Protein AF-A0A0L9TE12-F1 (afdb_monomer)

pLDDT: mean 72.53, std 21.61, range [31.69, 97.62]

Organism: Phaseolus angularis (NCBI:txid3914)

Secondary structure (DSSP, 8-state):
-EEE----HHHHHHHHHHHTTS-SGGGTSS---S-THHHHHHHHHHHHHHHHHTT-SEEE-GGGSEEETTEEE--GGGG-S-TTS--EEES-GGGGGGGGGGEEE-PPP-S-TT--HHHHHHHHHHTTSS-S-SHHHHIIIII-----PPPPTTTHHHHSSSSS--

Structure (mmCIF, N/CA/C/O backbone):
data_AF-A0A0L9TE12-F1
#
_entry.id   AF-A0A0L9TE12-F1
#
loop_
_atom_site.group_PDB
_atom_site.id
_atom_site.type_symbol
_atom_site.label_atom_id
_atom_site.label_alt_id
_atom_site.label_comp_id
_atom_site.label_asym_id
_atom_site.label_entity_id
_atom_site.label_seq_id
_atom_site.pdbx_PDB_ins_code
_atom_site.Cartn_x
_atom_site.Cartn_y
_atom_site.Cartn_z
_atom_site.occupancy
_atom_site.B_iso_or_equiv
_atom_site.auth_seq_id
_atom_site.auth_comp_id
_atom_site.auth_asym_id
_atom_site.auth_atom_id
_atom_site.pdbx_PDB_model_num
ATOM 1 N N . MET A 1 1 ? -3.316 9.038 -0.129 1.00 54.41 1 MET A N 1
ATOM 2 C CA . MET A 1 1 ? -2.349 7.983 -0.516 1.00 54.41 1 MET A CA 1
ATOM 3 C C . MET A 1 1 ? -0.954 8.419 -0.081 1.00 54.41 1 MET A C 1
ATOM 5 O O . MET A 1 1 ? -0.637 9.588 -0.263 1.00 54.41 1 MET A O 1
ATOM 9 N N . VAL A 1 2 ? -0.154 7.541 0.535 1.00 55.12 2 VAL A N 1
ATOM 10 C CA . VAL A 1 2 ? 1.230 7.851 0.951 1.00 55.12 2 VAL A CA 1
ATOM 11 C C . VAL A 1 2 ? 2.179 6.897 0.244 1.00 55.12 2 VAL A C 1
ATOM 13 O O . VAL A 1 2 ? 1.984 5.686 0.312 1.00 55.12 2 VAL A O 1
ATOM 16 N N . SER A 1 3 ? 3.182 7.438 -0.447 1.00 52.31 3 SER A N 1
ATOM 17 C CA . SER A 1 3 ? 4.222 6.633 -1.089 1.00 52.31 3 SER A CA 1
ATOM 18 C C . SER A 1 3 ? 5.414 6.487 -0.152 1.00 52.31 3 SER A C 1
ATOM 20 O O . SER A 1 3 ? 5.901 7.485 0.384 1.00 52.31 3 SER A O 1
ATOM 22 N N . ILE A 1 4 ? 5.874 5.247 0.039 1.00 54.50 4 ILE A N 1
ATOM 23 C CA . ILE A 1 4 ? 7.160 4.947 0.676 1.00 54.50 4 ILE A CA 1
ATOM 24 C C . ILE A 1 4 ? 8.100 4.444 -0.418 1.00 54.50 4 ILE A C 1
ATOM 26 O O . ILE A 1 4 ? 8.173 3.239 -0.688 1.00 54.50 4 ILE A O 1
ATOM 30 N N . GLY A 1 5 ? 8.765 5.392 -1.070 1.00 53.75 5 GLY A N 1
ATOM 31 C CA . GLY A 1 5 ? 9.730 5.166 -2.143 1.00 53.75 5 GLY A CA 1
ATOM 32 C C . GLY A 1 5 ? 11.155 5.461 -1.686 1.00 53.75 5 GLY A C 1
ATO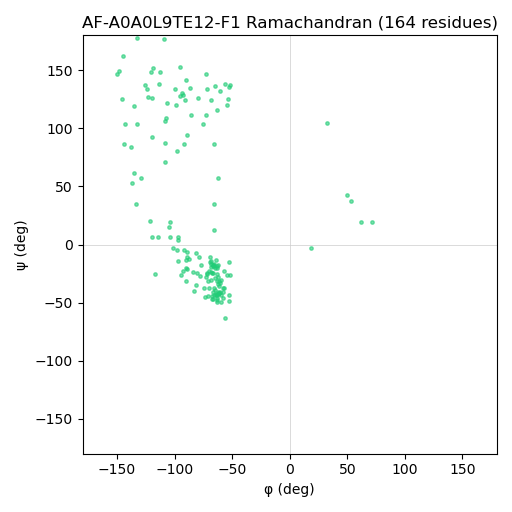M 33 O O . GLY A 1 5 ? 11.388 5.900 -0.562 1.00 53.75 5 GLY A O 1
ATOM 34 N N . SER A 1 6 ? 12.132 5.222 -2.556 1.00 38.41 6 SER A N 1
ATOM 35 C CA . SER A 1 6 ? 13.491 5.700 -2.303 1.00 38.41 6 SER A CA 1
ATOM 36 C C . SER A 1 6 ? 13.679 7.088 -2.909 1.00 38.41 6 SER A C 1
ATOM 38 O O . SER A 1 6 ? 13.464 7.268 -4.098 1.00 38.41 6 SER A O 1
ATOM 40 N N . PRO A 1 7 ? 14.079 8.049 -2.084 1.00 49.88 7 PRO A N 1
ATOM 41 C CA . PRO A 1 7 ? 15.096 9.021 -2.416 1.00 49.88 7 PRO A CA 1
ATOM 42 C C . PRO A 1 7 ? 16.060 9.087 -1.242 1.00 49.88 7 PRO A C 1
ATOM 44 O O . PRO A 1 7 ? 15.783 9.648 -0.184 1.00 49.88 7 PRO A O 1
ATOM 47 N N . CYS A 1 8 ? 17.204 8.458 -1.454 1.00 35.34 8 CYS A N 1
ATOM 48 C CA . CYS A 1 8 ? 18.431 8.918 -0.834 1.00 35.34 8 CYS A CA 1
ATOM 49 C C . CYS A 1 8 ? 19.121 9.810 -1.868 1.00 35.34 8 CYS A C 1
ATOM 51 O O . CYS A 1 8 ? 19.007 9.536 -3.065 1.00 35.34 8 CYS A O 1
ATOM 53 N N . ASN A 1 9 ? 19.933 10.774 -1.431 1.00 43.50 9 ASN A N 1
ATOM 54 C CA . ASN A 1 9 ? 20.981 11.322 -2.301 1.00 43.50 9 ASN A CA 1
ATOM 55 C C . ASN A 1 9 ? 21.852 10.200 -2.906 1.00 43.50 9 ASN A C 1
ATOM 57 O O . ASN A 1 9 ? 22.284 10.329 -4.037 1.00 43.50 9 ASN A O 1
ATOM 61 N N . CYS A 1 10 ? 21.973 9.040 -2.246 1.00 35.44 10 CYS A N 1
ATOM 62 C CA . CYS A 1 10 ? 22.617 7.852 -2.817 1.00 35.44 10 CYS A CA 1
ATOM 63 C C . CYS A 1 10 ? 21.888 7.221 -4.015 1.00 35.44 10 CYS A C 1
ATOM 65 O O . CYS A 1 10 ? 22.481 6.411 -4.710 1.00 35.44 10 CYS A O 1
ATOM 67 N N . LEU A 1 11 ? 20.600 7.509 -4.244 1.00 36.16 11 LEU A N 1
ATOM 68 C CA . LEU A 1 11 ? 19.923 7.106 -5.478 1.00 36.16 11 LEU A CA 1
ATOM 69 C C . LEU A 1 11 ? 19.979 8.183 -6.541 1.00 36.16 11 LEU A C 1
ATOM 71 O O . LEU A 1 11 ? 19.936 7.774 -7.680 1.00 36.16 11 LEU A O 1
ATOM 75 N N . LYS A 1 12 ? 20.166 9.470 -6.209 1.00 37.84 12 LYS A N 1
ATOM 76 C CA . LYS A 1 12 ? 20.707 10.408 -7.200 1.00 37.84 12 LYS A CA 1
ATOM 77 C C . LYS A 1 12 ? 22.078 9.928 -7.647 1.00 37.84 12 LYS A C 1
ATOM 79 O O . LYS A 1 12 ? 22.205 9.664 -8.817 1.00 37.84 12 LYS A O 1
ATOM 84 N N . GLU A 1 13 ? 22.986 9.586 -6.733 1.00 35.19 13 GLU A N 1
ATOM 85 C CA . GLU A 1 13 ? 24.302 9.032 -7.093 1.00 35.19 13 GLU A CA 1
ATOM 86 C C . GLU A 1 13 ? 24.238 7.659 -7.784 1.00 35.19 13 GLU A C 1
ATOM 88 O O . GLU A 1 13 ? 25.144 7.328 -8.536 1.00 35.19 13 GLU A O 1
ATOM 93 N N . TYR A 1 14 ? 23.228 6.813 -7.536 1.00 34.47 14 TYR A N 1
ATOM 94 C CA . TYR A 1 14 ? 23.108 5.496 -8.189 1.00 34.47 14 TYR A CA 1
ATOM 95 C C . TYR A 1 14 ? 22.316 5.552 -9.502 1.00 34.47 14 TYR A C 1
ATOM 97 O O . TYR A 1 14 ? 22.602 4.769 -10.404 1.00 34.47 14 TYR A O 1
ATOM 105 N N . THR A 1 15 ? 21.336 6.455 -9.639 1.00 35.00 15 THR A N 1
ATOM 106 C CA . THR A 1 15 ? 20.726 6.761 -10.940 1.00 35.00 15 THR A CA 1
ATOM 107 C C . THR A 1 15 ? 21.666 7.595 -11.788 1.00 35.00 15 THR A C 1
ATOM 109 O O . THR A 1 15 ? 21.746 7.293 -12.961 1.00 35.00 15 THR A O 1
ATOM 112 N N . GLU A 1 16 ? 22.430 8.532 -11.222 1.00 39.50 16 GLU A N 1
ATOM 113 C CA . GLU A 1 16 ? 23.596 9.159 -11.859 1.00 39.50 16 GLU A CA 1
ATOM 114 C C . GLU A 1 16 ? 24.550 8.031 -12.253 1.00 39.50 16 GLU A C 1
ATOM 116 O O . GLU A 1 16 ? 24.572 7.692 -13.415 1.00 39.50 16 GLU A O 1
ATOM 121 N N . ASN A 1 17 ? 25.128 7.222 -11.362 1.00 36.53 17 ASN A N 1
ATOM 122 C CA . ASN A 1 17 ? 26.094 6.192 -11.798 1.00 36.53 17 ASN A CA 1
ATOM 123 C C . ASN A 1 17 ? 25.569 5.076 -12.742 1.00 36.53 17 ASN A C 1
ATOM 125 O O . ASN A 1 17 ? 26.380 4.413 -13.395 1.00 36.53 17 ASN A O 1
ATOM 129 N N . GLN A 1 18 ? 24.258 4.799 -12.830 1.00 31.69 18 GLN A N 1
ATOM 130 C CA . GLN A 1 18 ? 23.704 3.858 -13.826 1.00 31.69 18 GLN A CA 1
ATOM 131 C C . GLN A 1 18 ? 23.196 4.528 -15.114 1.00 31.69 18 GLN A C 1
ATOM 133 O O . GLN A 1 18 ? 23.214 3.873 -16.161 1.00 31.69 18 GLN A O 1
ATOM 138 N N . TYR A 1 19 ? 22.787 5.800 -15.071 1.00 38.66 19 TYR A N 1
ATOM 139 C CA . TYR A 1 19 ? 22.427 6.610 -16.244 1.00 38.66 19 TYR A CA 1
ATOM 140 C C . TYR A 1 19 ? 23.565 7.522 -16.727 1.00 38.66 19 TYR A C 1
ATOM 142 O O . TYR A 1 19 ? 23.455 8.044 -17.824 1.00 38.66 19 TYR A O 1
ATOM 150 N N . ASP A 1 20 ? 24.701 7.589 -16.033 1.00 41.19 20 ASP A N 1
ATOM 151 C CA . ASP A 1 20 ? 25.964 8.231 -16.444 1.00 41.19 20 ASP A CA 1
ATOM 152 C C . ASP A 1 20 ? 26.549 7.529 -17.678 1.00 41.19 20 ASP A C 1
ATOM 154 O O . ASP A 1 20 ? 27.430 8.036 -18.366 1.00 41.19 20 ASP A O 1
ATOM 158 N N . LYS A 1 21 ? 26.034 6.337 -18.011 1.00 39.12 21 LYS A N 1
ATOM 159 C CA . LYS A 1 21 ? 26.292 5.703 -19.305 1.00 39.12 21 LYS A CA 1
ATOM 160 C C . LYS A 1 21 ? 25.567 6.407 -20.465 1.00 39.12 21 LYS A C 1
ATOM 162 O O . LYS A 1 21 ? 26.016 6.299 -21.603 1.00 39.12 21 LYS A O 1
ATOM 167 N N . TYR A 1 22 ? 24.470 7.107 -20.191 1.00 43.94 22 TYR A N 1
ATOM 168 C CA . TYR A 1 22 ? 23.734 7.963 -21.119 1.00 43.94 22 TYR A CA 1
ATOM 169 C C . TYR A 1 22 ? 23.966 9.422 -20.740 1.00 43.94 22 TYR A C 1
ATOM 171 O O . TYR A 1 22 ? 23.093 10.115 -20.233 1.00 43.94 22 TYR A O 1
ATOM 179 N N . ASP A 1 23 ? 25.189 9.859 -20.996 1.00 45.97 23 ASP A N 1
ATOM 180 C CA . ASP A 1 23 ? 25.667 11.221 -20.816 1.00 45.97 23 ASP A CA 1
ATOM 181 C C . ASP A 1 23 ? 24.925 12.163 -21.795 1.00 45.97 23 ASP A C 1
ATOM 183 O O . ASP A 1 23 ? 25.342 12.360 -22.939 1.00 45.97 23 ASP A O 1
ATOM 187 N N . ILE A 1 24 ? 23.752 12.672 -21.387 1.00 47.03 24 ILE A N 1
ATOM 188 C CA . ILE A 1 24 ? 22.887 13.544 -22.209 1.00 47.03 24 ILE A CA 1
ATOM 189 C C . ILE A 1 24 ? 23.638 14.832 -22.591 1.00 47.03 24 ILE A C 1
ATOM 191 O O . ILE A 1 24 ? 23.480 15.333 -23.705 1.00 47.03 24 ILE A O 1
ATOM 195 N N . GLU A 1 25 ? 24.520 15.330 -21.719 1.00 48.12 25 GLU A N 1
ATOM 196 C CA . GLU A 1 25 ? 25.319 16.537 -21.968 1.00 48.12 25 GLU A CA 1
ATOM 197 C C . GLU A 1 25 ? 26.362 16.337 -23.079 1.00 48.12 25 GLU A C 1
ATOM 199 O O . GLU A 1 25 ? 26.624 17.254 -23.858 1.00 48.12 25 GLU A O 1
ATOM 204 N N . LYS A 1 26 ? 26.877 15.114 -23.258 1.00 49.28 26 LYS A N 1
ATOM 205 C CA . LYS A 1 26 ? 27.847 14.787 -24.317 1.00 49.28 26 LYS A CA 1
ATOM 206 C C . LYS A 1 26 ? 27.251 14.832 -25.731 1.00 49.28 26 LYS A C 1
ATOM 208 O O . LYS A 1 26 ? 27.989 14.876 -26.718 1.00 49.28 26 LYS A O 1
ATOM 213 N N . HIS A 1 27 ? 25.923 14.840 -25.844 1.00 45.31 27 HIS A N 1
ATOM 214 C CA . HIS A 1 27 ? 25.216 14.956 -27.118 1.00 45.31 27 HIS A CA 1
ATOM 215 C C . HIS A 1 27 ? 24.917 16.401 -27.541 1.00 45.31 27 HIS A C 1
ATOM 217 O O . HIS A 1 27 ? 24.593 16.606 -28.707 1.00 45.31 27 HIS A O 1
ATOM 223 N N . CYS A 1 28 ? 25.094 17.404 -26.673 1.00 48.59 28 CYS A N 1
ATOM 224 C CA . CYS A 1 28 ? 24.954 18.812 -27.068 1.00 48.59 28 CYS A CA 1
ATOM 225 C C . CYS A 1 28 ? 26.101 19.288 -27.978 1.00 48.59 28 CYS A C 1
ATOM 227 O O . CYS A 1 28 ? 25.876 20.106 -28.868 1.00 48.59 28 CYS A O 1
ATOM 229 N N . ASP A 1 29 ? 27.304 18.730 -27.812 1.00 48.94 29 ASP A N 1
ATOM 230 C CA . ASP A 1 29 ? 28.491 19.115 -28.594 1.00 48.94 29 ASP A CA 1
ATOM 231 C C . ASP A 1 29 ? 28.631 18.346 -29.916 1.00 48.94 29 ASP A C 1
ATOM 233 O O . ASP A 1 29 ? 29.425 18.702 -30.789 1.00 48.94 29 ASP A O 1
ATOM 237 N N . SER A 1 30 ? 27.848 17.282 -30.088 1.00 45.44 30 SER A N 1
ATOM 238 C CA . SER A 1 30 ? 27.834 16.481 -31.307 1.00 45.44 30 SER A CA 1
ATOM 239 C C . SER A 1 30 ? 26.532 16.762 -32.034 1.00 45.44 30 SER A C 1
ATOM 241 O O . SER A 1 30 ? 25.489 16.286 -31.611 1.00 45.44 30 SER A O 1
ATOM 243 N N . ASN A 1 31 ? 26.600 17.521 -33.129 1.00 43.94 31 ASN A N 1
ATOM 244 C CA . ASN A 1 31 ? 25.497 17.872 -34.032 1.00 43.94 31 ASN A CA 1
ATOM 245 C C . ASN A 1 31 ? 24.884 16.622 -34.722 1.00 43.94 31 ASN A C 1
ATOM 247 O O . ASN A 1 31 ? 24.897 16.484 -35.945 1.00 43.94 31 ASN A O 1
ATOM 251 N N . VAL A 1 32 ? 24.409 15.658 -33.931 1.00 45.16 32 VAL A N 1
ATOM 252 C CA . VAL A 1 32 ? 23.764 14.422 -34.354 1.00 45.16 32 VAL A CA 1
ATOM 253 C C . VAL A 1 32 ? 22.285 14.740 -34.456 1.00 45.16 32 VAL A C 1
ATOM 255 O O . VAL A 1 32 ? 21.528 14.689 -33.494 1.00 45.16 32 VAL A O 1
ATOM 258 N N . PHE A 1 33 ? 21.905 15.087 -35.676 1.00 39.03 33 PHE A N 1
ATOM 259 C CA . PHE A 1 33 ? 20.566 15.398 -36.171 1.00 39.03 33 PHE A CA 1
ATOM 260 C C . PHE A 1 33 ? 19.610 14.176 -36.147 1.00 39.03 33 PHE A C 1
ATOM 262 O O . PHE A 1 33 ? 18.804 13.979 -37.049 1.00 39.03 33 PHE A O 1
ATOM 269 N N . GLY A 1 34 ? 19.746 13.310 -35.140 1.00 44.56 34 GLY A N 1
ATOM 270 C CA . GLY A 1 34 ? 18.991 12.078 -34.927 1.00 44.56 34 GLY A CA 1
ATOM 271 C C . GLY A 1 34 ? 18.441 12.033 -33.505 1.00 44.56 34 GLY A C 1
ATOM 272 O O . GLY A 1 34 ? 18.785 11.142 -32.742 1.00 44.56 34 GLY A O 1
ATOM 273 N N . ASP A 1 35 ? 17.669 13.064 -33.165 1.00 47.62 35 ASP A N 1
ATOM 274 C CA . ASP A 1 35 ? 16.621 13.125 -32.146 1.00 47.62 35 ASP A CA 1
ATOM 275 C C . ASP A 1 35 ? 16.791 12.255 -30.887 1.00 47.62 35 ASP A C 1
ATOM 277 O O . ASP A 1 35 ? 16.484 11.063 -30.875 1.00 47.62 35 ASP A O 1
ATOM 281 N N . ASP A 1 36 ? 17.152 12.901 -29.775 1.00 59.22 36 ASP A N 1
ATOM 282 C CA . ASP A 1 36 ? 16.304 13.274 -28.615 1.00 59.22 36 ASP A CA 1
ATOM 283 C C . ASP A 1 36 ? 14.936 12.562 -28.398 1.00 59.22 36 ASP A C 1
ATOM 285 O O . ASP A 1 36 ? 14.269 12.790 -27.403 1.00 59.22 36 ASP A O 1
ATOM 289 N N . ALA A 1 37 ? 14.456 11.663 -29.255 1.00 53.97 37 ALA A N 1
ATOM 290 C CA . ALA A 1 37 ? 13.228 10.901 -29.054 1.00 53.97 37 ALA A CA 1
ATOM 291 C C . ALA A 1 37 ? 13.270 10.082 -27.756 1.00 53.97 37 ALA A C 1
ATOM 293 O O . ALA A 1 37 ? 12.265 9.991 -27.058 1.00 53.97 37 ALA A O 1
ATOM 294 N N . PHE A 1 38 ? 14.433 9.527 -27.408 1.00 54.66 38 PHE A N 1
ATOM 295 C CA . PHE A 1 38 ? 14.615 8.763 -26.175 1.00 54.66 38 PHE A CA 1
ATOM 296 C C . PHE A 1 38 ? 14.586 9.665 -24.932 1.00 54.66 38 PHE A C 1
ATOM 298 O O . PHE A 1 38 ? 13.892 9.349 -23.970 1.00 54.66 38 PHE A O 1
ATOM 305 N N . ALA A 1 39 ? 15.274 10.810 -24.964 1.00 59.06 39 ALA A N 1
ATOM 306 C CA . ALA A 1 39 ? 15.277 11.772 -23.862 1.00 59.06 39 ALA A CA 1
ATOM 307 C C . ALA A 1 39 ? 13.924 12.494 -23.718 1.00 59.06 39 ALA A C 1
ATOM 309 O O . ALA A 1 39 ? 13.436 12.636 -22.602 1.00 59.06 39 ALA A O 1
ATOM 310 N N . ARG A 1 40 ? 13.237 12.822 -24.821 1.00 59.44 40 ARG A N 1
ATOM 311 C CA . ARG A 1 40 ? 11.836 13.278 -24.811 1.00 59.44 40 ARG A CA 1
ATOM 312 C C . ARG A 1 40 ? 10.885 12.227 -24.236 1.00 59.44 40 ARG A C 1
ATOM 314 O O . ARG A 1 40 ? 9.994 12.590 -23.479 1.00 59.44 40 ARG A O 1
ATOM 321 N N . LEU A 1 41 ? 11.054 10.944 -24.576 1.00 61.28 41 LEU A N 1
ATOM 322 C CA . LEU A 1 41 ? 10.227 9.857 -24.036 1.00 61.28 41 LEU A CA 1
ATOM 323 C C . LEU A 1 41 ? 10.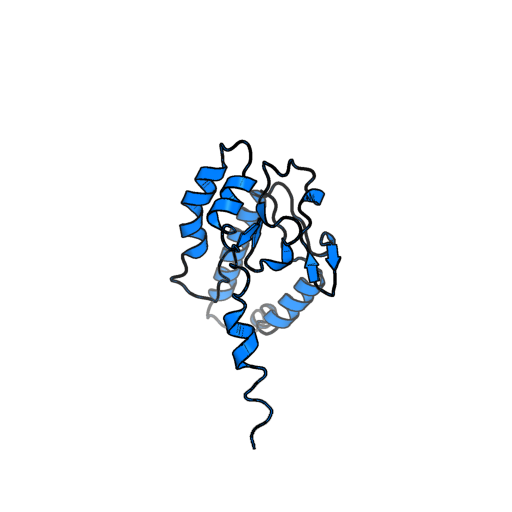449 9.694 -22.527 1.00 61.28 41 LEU A C 1
ATOM 325 O O . LEU A 1 41 ? 9.479 9.573 -21.786 1.00 61.28 41 LEU A O 1
ATOM 329 N N . TYR A 1 42 ? 11.702 9.746 -22.068 1.00 64.62 42 TYR A N 1
ATOM 330 C CA . TYR A 1 42 ? 12.017 9.743 -20.640 1.00 64.62 42 TYR A CA 1
ATOM 331 C C . TYR A 1 42 ? 11.456 10.974 -19.928 1.00 64.62 42 TYR A C 1
ATOM 333 O O . TYR A 1 42 ? 10.754 10.815 -18.938 1.00 64.62 42 TYR A O 1
ATOM 341 N N . ALA A 1 43 ? 11.659 12.178 -20.466 1.00 63.28 43 ALA A N 1
ATOM 342 C CA . ALA A 1 43 ? 11.120 13.410 -19.895 1.00 63.28 43 ALA A CA 1
ATOM 343 C C . ALA A 1 43 ? 9.583 13.409 -19.850 1.00 63.28 43 ALA A C 1
ATOM 345 O O . ALA A 1 43 ? 8.992 13.923 -18.905 1.00 63.28 43 ALA A O 1
ATOM 346 N N . PHE A 1 44 ? 8.927 12.813 -20.848 1.00 68.12 44 PHE A N 1
ATOM 347 C CA . PHE A 1 44 ? 7.478 12.631 -20.862 1.00 68.12 44 PHE A CA 1
ATOM 348 C C . PHE A 1 44 ? 7.019 11.665 -19.761 1.00 68.12 44 PHE A C 1
ATOM 350 O O . PHE A 1 44 ? 6.101 11.983 -19.010 1.00 68.12 44 PHE A O 1
ATOM 357 N N . VAL A 1 45 ? 7.693 10.518 -19.614 1.00 72.62 45 VAL A N 1
ATOM 358 C CA . VAL A 1 45 ? 7.415 9.553 -18.538 1.00 72.62 45 VAL A CA 1
ATOM 359 C C . VAL A 1 45 ? 7.668 10.171 -17.159 1.00 72.62 45 VAL A C 1
ATOM 361 O O . VAL A 1 45 ? 6.863 9.975 -16.251 1.00 72.62 45 VAL A O 1
ATOM 364 N N . ASP A 1 46 ? 8.734 10.951 -16.999 1.00 72.00 46 ASP A N 1
ATOM 365 C CA . ASP A 1 46 ? 9.040 11.655 -15.753 1.00 72.00 46 ASP A CA 1
ATOM 366 C C . ASP A 1 46 ? 7.997 12.730 -15.447 1.00 72.00 46 ASP A C 1
ATOM 368 O O . ASP A 1 46 ? 7.555 12.843 -14.307 1.00 72.00 46 ASP A O 1
ATOM 372 N N . ALA A 1 47 ? 7.536 13.474 -16.455 1.00 72.12 47 ALA A N 1
ATOM 373 C CA . ALA A 1 47 ? 6.459 14.443 -16.287 1.00 72.12 47 ALA A CA 1
ATOM 374 C C . ALA A 1 47 ? 5.155 13.770 -15.828 1.00 72.12 47 ALA A C 1
ATOM 376 O O . ALA A 1 47 ? 4.493 14.278 -14.920 1.00 72.12 47 ALA A O 1
ATOM 377 N N . ASP A 1 48 ? 4.814 12.606 -16.389 1.00 77.69 48 ASP A N 1
ATOM 378 C CA . ASP A 1 48 ? 3.664 11.812 -15.949 1.00 77.69 48 ASP A CA 1
ATOM 379 C C . ASP A 1 48 ? 3.844 11.307 -14.505 1.00 77.69 48 ASP A C 1
ATOM 381 O O . ASP A 1 48 ? 2.914 11.378 -13.698 1.00 77.69 48 ASP A O 1
ATOM 385 N N . ILE A 1 49 ? 5.039 10.836 -14.135 1.00 73.75 49 ILE A N 1
ATOM 386 C CA . ILE A 1 49 ? 5.354 10.408 -12.761 1.00 73.75 49 ILE A CA 1
ATOM 387 C C . ILE A 1 49 ? 5.253 11.585 -11.780 1.00 73.75 49 ILE A C 1
ATOM 389 O O . ILE A 1 49 ? 4.656 11.442 -10.710 1.00 73.75 49 ILE A O 1
ATOM 393 N N . GLU A 1 50 ? 5.775 12.757 -12.137 1.00 75.00 50 GLU A N 1
ATOM 394 C CA . GLU A 1 50 ? 5.688 13.974 -11.325 1.00 75.00 50 GLU A CA 1
ATOM 395 C C . GLU A 1 50 ? 4.243 14.469 -11.191 1.00 75.00 50 GLU A C 1
ATOM 397 O O . GLU A 1 50 ? 3.818 14.886 -10.108 1.00 75.00 50 GLU A O 1
ATOM 402 N N . ALA A 1 51 ? 3.439 14.353 -12.250 1.00 79.62 51 ALA A N 1
ATOM 403 C CA . ALA A 1 51 ? 2.009 14.625 -12.184 1.00 79.62 51 ALA A CA 1
ATOM 404 C C . ALA A 1 51 ? 1.304 13.655 -11.220 1.00 79.62 51 ALA A C 1
ATOM 406 O O . ALA A 1 51 ? 0.502 14.081 -10.384 1.00 79.62 51 ALA A O 1
ATOM 407 N N . LEU A 1 52 ? 1.652 12.363 -11.251 1.00 78.00 52 LEU A N 1
ATOM 408 C CA . LEU A 1 52 ? 1.160 11.383 -10.280 1.00 78.00 52 LEU A CA 1
ATOM 409 C C . LEU A 1 52 ? 1.622 11.705 -8.853 1.00 78.00 52 LEU A C 1
ATOM 411 O O . LEU A 1 52 ? 0.877 11.441 -7.907 1.00 78.00 52 LEU A O 1
ATOM 415 N N . PHE A 1 53 ? 2.800 12.310 -8.661 1.00 78.94 53 PHE A N 1
ATOM 416 C CA . PHE A 1 53 ? 3.264 12.726 -7.334 1.00 78.94 53 PHE A CA 1
ATOM 417 C C . PHE A 1 53 ? 2.368 13.771 -6.671 1.00 78.94 53 PHE A C 1
ATOM 419 O O . PHE A 1 53 ? 2.241 13.753 -5.444 1.00 78.94 53 PHE A O 1
ATOM 426 N N . GLN A 1 54 ? 1.662 14.591 -7.451 1.00 80.88 54 GLN A N 1
ATOM 427 C CA . GLN A 1 54 ? 0.677 15.540 -6.923 1.00 80.88 54 GLN A CA 1
ATOM 428 C C . GLN A 1 54 ? -0.548 14.849 -6.297 1.00 80.88 54 GLN A C 1
ATOM 430 O O . GLN A 1 54 ? -1.258 15.452 -5.495 1.00 80.88 54 GLN A O 1
ATOM 435 N N . LEU A 1 55 ? -0.782 13.565 -6.594 1.00 81.19 55 LEU A N 1
ATOM 436 C CA . LEU A 1 55 ? -1.869 12.775 -6.003 1.00 81.19 55 LEU A CA 1
ATOM 437 C C . LEU A 1 55 ? -1.547 12.266 -4.583 1.00 81.19 55 LEU A C 1
ATOM 439 O O . LEU A 1 55 ? -2.427 11.741 -3.892 1.00 81.19 55 LEU A O 1
ATOM 443 N N . PHE A 1 56 ? -0.296 12.384 -4.123 1.00 81.75 56 PHE A N 1
ATOM 444 C CA . PHE A 1 56 ? 0.123 11.901 -2.807 1.00 81.75 56 PHE A CA 1
ATOM 445 C C . PHE A 1 56 ? 0.157 13.033 -1.783 1.00 81.75 56 PHE A C 1
ATOM 447 O O . PHE A 1 56 ? 0.950 13.963 -1.870 1.00 81.75 56 PHE A O 1
ATOM 454 N N . SER A 1 57 ? -0.637 12.896 -0.721 1.00 85.31 57 SER A N 1
ATOM 455 C CA . SER A 1 57 ? -0.698 13.887 0.362 1.00 85.31 57 SER A CA 1
ATOM 456 C C . SER A 1 57 ? 0.595 13.957 1.184 1.00 85.31 57 SER A C 1
ATOM 458 O O . SER A 1 57 ? 0.859 14.959 1.843 1.00 85.31 57 SER A O 1
ATOM 460 N N . ARG A 1 58 ? 1.382 12.871 1.201 1.00 83.00 58 ARG A N 1
ATOM 461 C CA . ARG A 1 58 ? 2.668 12.762 1.903 1.00 83.00 58 ARG A CA 1
ATOM 462 C C . ARG A 1 58 ? 3.609 11.820 1.155 1.00 83.00 58 ARG A C 1
ATOM 464 O O . ARG A 1 58 ? 3.164 10.841 0.552 1.00 83.00 58 ARG A O 1
ATOM 471 N N . ARG A 1 59 ? 4.911 12.089 1.267 1.00 81.81 59 ARG A N 1
ATOM 472 C CA . ARG A 1 59 ? 5.999 11.267 0.723 1.00 81.81 59 ARG A CA 1
ATOM 473 C C . ARG A 1 59 ? 6.938 10.876 1.856 1.00 81.81 59 ARG A C 1
ATOM 475 O O . ARG A 1 59 ? 7.374 11.737 2.613 1.00 81.81 59 ARG A O 1
ATOM 482 N N . LEU A 1 60 ? 7.192 9.581 1.987 1.00 83.50 60 LEU A N 1
ATOM 483 C CA . LEU A 1 60 ? 8.108 9.016 2.968 1.00 83.50 60 LEU A CA 1
ATOM 484 C C . LEU A 1 60 ? 9.211 8.254 2.250 1.00 83.50 60 LEU A C 1
ATOM 486 O O . LEU A 1 60 ? 9.000 7.677 1.182 1.00 83.50 60 LEU A O 1
ATOM 490 N N . TYR A 1 61 ? 10.382 8.252 2.868 1.00 84.38 61 TYR A N 1
ATOM 491 C CA . TYR A 1 61 ? 11.643 7.925 2.220 1.00 84.38 61 TYR A CA 1
ATOM 492 C C . TYR A 1 61 ? 12.448 6.930 3.056 1.00 84.38 61 TYR A C 1
ATOM 494 O O . TYR A 1 61 ? 12.003 6.524 4.131 1.00 84.38 61 TYR A O 1
ATOM 502 N N . ARG A 1 62 ? 13.623 6.493 2.578 1.00 81.12 62 ARG A N 1
ATOM 503 C CA . ARG A 1 62 ? 14.436 5.494 3.307 1.00 81.12 62 ARG A CA 1
ATOM 504 C C . ARG A 1 62 ? 14.850 5.966 4.697 1.00 81.12 62 ARG A C 1
ATOM 506 O O . ARG A 1 62 ? 14.917 5.143 5.603 1.00 81.12 62 ARG A O 1
ATOM 513 N N . ASP A 1 63 ? 15.033 7.267 4.877 1.00 81.56 63 ASP A N 1
ATOM 514 C CA . ASP A 1 63 ? 15.350 7.865 6.179 1.00 81.56 63 ASP A CA 1
ATOM 515 C C . ASP A 1 63 ? 14.183 7.736 7.173 1.00 81.56 63 ASP A C 1
ATOM 517 O O . ASP A 1 63 ? 14.367 7.825 8.381 1.00 81.56 63 ASP A O 1
ATOM 521 N N . SER A 1 64 ? 12.971 7.474 6.672 1.00 81.38 64 SER A N 1
ATOM 522 C CA . SER A 1 64 ? 11.784 7.170 7.474 1.00 81.38 64 SER A CA 1
ATOM 523 C C . SER A 1 64 ? 11.622 5.672 7.774 1.00 81.38 64 SER A C 1
ATOM 525 O O . SER A 1 64 ? 10.711 5.305 8.513 1.00 81.38 64 SER A O 1
ATOM 527 N N . CYS A 1 65 ? 12.442 4.780 7.204 1.00 85.00 65 CYS A N 1
ATOM 528 C CA . CYS A 1 65 ? 12.379 3.352 7.524 1.00 85.00 65 CYS A CA 1
ATOM 529 C C . CYS A 1 65 ? 12.944 3.060 8.916 1.00 85.00 65 CYS A C 1
ATOM 531 O O . CYS A 1 65 ? 13.971 3.600 9.324 1.00 85.00 65 CYS A O 1
ATOM 533 N N . LYS A 1 66 ? 12.368 2.051 9.574 1.00 87.25 66 LYS A N 1
ATOM 534 C CA . LYS A 1 66 ? 13.039 1.352 10.671 1.00 87.25 66 LYS A CA 1
ATOM 535 C C . LYS A 1 66 ? 14.033 0.351 10.081 1.00 87.25 66 LYS A C 1
ATOM 537 O O . LYS A 1 66 ? 13.633 -0.498 9.291 1.00 87.25 66 LYS A O 1
ATOM 542 N N . TRP A 1 67 ? 15.297 0.404 10.482 1.00 84.56 67 TRP A N 1
ATOM 543 C CA . TRP A 1 67 ? 16.301 -0.577 10.066 1.00 84.56 67 TRP A CA 1
ATOM 544 C C . TRP A 1 67 ? 16.403 -1.724 11.073 1.00 84.56 67 TRP A C 1
ATOM 546 O O . TRP A 1 67 ? 16.538 -1.493 12.271 1.00 84.56 67 TRP A O 1
ATOM 556 N N . GLU A 1 68 ? 16.318 -2.963 10.590 1.00 85.25 68 GLU A N 1
ATOM 557 C CA . GLU A 1 68 ? 16.432 -4.176 11.410 1.00 85.25 68 GLU A CA 1
ATOM 558 C C . GLU A 1 68 ? 17.114 -5.274 10.584 1.00 85.25 68 GLU A C 1
ATOM 560 O O . GLU A 1 68 ? 16.673 -5.560 9.468 1.00 85.25 68 GLU A O 1
ATOM 565 N N . ASP A 1 69 ? 18.207 -5.845 11.099 1.00 86.06 69 ASP A N 1
ATOM 566 C CA . ASP A 1 69 ? 19.025 -6.876 10.437 1.00 86.06 69 ASP A CA 1
ATOM 567 C C . ASP A 1 69 ? 19.433 -6.515 8.994 1.00 86.06 69 ASP A C 1
ATOM 569 O O . ASP A 1 69 ? 19.331 -7.317 8.067 1.00 86.06 69 ASP A O 1
ATOM 573 N N . GLY A 1 70 ? 19.843 -5.260 8.770 1.00 82.31 70 GLY A N 1
ATOM 574 C CA . GLY A 1 70 ? 20.230 -4.776 7.438 1.00 82.31 70 GLY A CA 1
ATOM 575 C C . GLY A 1 70 ? 19.054 -4.609 6.465 1.00 82.31 70 GLY A C 1
ATOM 576 O O . GLY A 1 70 ? 19.243 -4.584 5.247 1.00 82.31 70 GLY A O 1
ATOM 577 N N . HIS A 1 71 ? 17.819 -4.516 6.964 1.00 78.38 71 HIS A N 1
ATOM 578 C CA . HIS A 1 71 ? 16.621 -4.364 6.140 1.00 78.38 71 HIS A CA 1
ATOM 579 C C . HIS A 1 71 ? 15.797 -3.127 6.515 1.00 78.38 71 HIS A C 1
ATOM 581 O O . HIS A 1 71 ? 15.493 -2.907 7.684 1.00 78.38 71 HIS A O 1
ATOM 587 N N . CYS A 1 72 ? 15.384 -2.366 5.494 1.00 84.50 72 CYS A N 1
ATOM 588 C CA . CYS A 1 72 ? 14.454 -1.233 5.589 1.00 84.50 72 CYS A CA 1
ATOM 589 C C . CYS A 1 72 ? 13.040 -1.778 5.839 1.00 84.50 72 CYS A C 1
ATOM 591 O O . CYS A 1 72 ? 12.454 -2.424 4.964 1.00 84.50 72 CYS A O 1
ATOM 593 N N . LEU A 1 73 ? 12.494 -1.541 7.026 1.00 87.88 73 LEU A N 1
ATOM 594 C CA . LEU A 1 73 ? 11.107 -1.834 7.362 1.00 87.88 73 LEU A CA 1
ATOM 595 C C . LEU A 1 73 ? 10.274 -0.567 7.280 1.00 87.88 73 LEU A C 1
ATOM 597 O O . LEU A 1 73 ? 10.623 0.481 7.825 1.00 87.88 73 LEU A O 1
ATOM 601 N N . LYS A 1 74 ? 9.127 -0.702 6.634 1.00 90.38 74 LYS A N 1
ATOM 602 C CA . LYS A 1 74 ? 8.137 0.346 6.444 1.00 90.38 74 LYS A CA 1
ATOM 603 C C . LYS A 1 74 ? 7.132 0.264 7.589 1.00 90.38 74 LYS A C 1
ATOM 605 O O . LYS A 1 74 ? 6.122 -0.435 7.501 1.00 90.38 74 LYS A O 1
ATOM 610 N N . ASP A 1 75 ? 7.446 0.926 8.700 1.00 91.81 75 ASP A N 1
ATOM 611 C CA . ASP A 1 75 ? 6.535 1.004 9.842 1.00 91.81 75 ASP A CA 1
ATOM 612 C C . ASP A 1 75 ? 5.395 1.987 9.546 1.00 91.81 75 ASP A C 1
ATOM 614 O O . ASP A 1 75 ? 5.561 3.204 9.596 1.00 91.81 75 ASP A O 1
ATOM 618 N N . LEU A 1 76 ? 4.215 1.446 9.243 1.00 92.56 76 LEU A N 1
ATOM 619 C CA . LEU A 1 76 ? 3.038 2.227 8.859 1.00 92.56 76 LEU A CA 1
ATOM 620 C C . LEU A 1 76 ? 2.506 3.116 9.991 1.00 92.56 76 LEU A C 1
ATOM 622 O O . LEU A 1 76 ? 1.796 4.079 9.716 1.00 92.56 76 LEU A O 1
ATOM 626 N N . ARG A 1 77 ? 2.887 2.866 11.253 1.00 91.19 77 ARG A N 1
ATOM 627 C CA . ARG A 1 77 ? 2.484 3.710 12.393 1.00 91.19 77 ARG A CA 1
ATOM 628 C C . ARG A 1 77 ? 3.018 5.136 12.281 1.00 91.19 77 ARG A C 1
ATOM 630 O O . ARG A 1 77 ? 2.393 6.054 12.800 1.00 91.19 77 ARG A O 1
ATOM 637 N N . LEU A 1 78 ? 4.120 5.333 11.553 1.00 89.06 78 LEU A N 1
ATOM 638 C CA . LEU A 1 78 ? 4.697 6.654 11.282 1.00 89.06 78 LEU A CA 1
ATOM 639 C C . LEU A 1 78 ? 3.762 7.558 10.469 1.00 89.06 78 LEU A C 1
ATOM 641 O O . LEU A 1 78 ? 3.925 8.775 10.466 1.00 89.06 78 LEU A O 1
ATOM 645 N N . LEU A 1 79 ? 2.761 6.982 9.796 1.00 88.62 79 LEU A N 1
ATOM 646 C CA . LEU A 1 79 ? 1.744 7.748 9.084 1.00 88.62 79 LEU A CA 1
ATOM 647 C C . LEU A 1 79 ? 0.819 8.513 10.036 1.00 88.62 79 LEU A C 1
ATOM 649 O O . LEU A 1 79 ? 0.250 9.520 9.616 1.00 88.62 79 LEU A O 1
ATOM 653 N N . ALA A 1 80 ? 0.692 8.057 11.291 1.00 91.19 80 ALA A N 1
ATOM 654 C CA . ALA A 1 80 ? -0.257 8.570 12.280 1.00 91.19 80 ALA A CA 1
ATOM 655 C C . ALA A 1 80 ? -1.713 8.588 11.766 1.00 91.19 80 ALA A C 1
ATOM 657 O O . ALA A 1 80 ? -2.481 9.502 12.052 1.00 91.19 80 ALA A O 1
ATOM 658 N N . ILE A 1 81 ? -2.079 7.568 10.985 1.00 92.25 81 ILE A N 1
ATOM 659 C CA . ILE A 1 81 ? -3.438 7.313 10.493 1.00 92.25 81 ILE A CA 1
ATOM 660 C C . ILE A 1 81 ? -3.928 6.023 11.158 1.00 92.25 81 ILE A C 1
ATOM 662 O O . ILE A 1 81 ? -3.124 5.130 11.435 1.00 92.25 81 ILE A O 1
ATOM 666 N N . ASP A 1 82 ? -5.234 5.917 11.408 1.00 95.19 82 ASP A N 1
ATOM 667 C CA . ASP A 1 82 ? -5.840 4.681 11.904 1.00 95.19 82 ASP A CA 1
ATOM 668 C C . ASP A 1 82 ? -5.485 3.492 10.993 1.00 95.19 82 ASP A C 1
ATOM 670 O O . ASP A 1 82 ? -5.739 3.504 9.787 1.00 95.19 82 ASP A O 1
ATOM 674 N N . MET A 1 83 ? -4.917 2.440 11.584 1.00 95.75 83 MET A N 1
ATOM 675 C CA . MET A 1 83 ? -4.519 1.217 10.887 1.00 95.75 83 MET A CA 1
ATOM 676 C C . MET A 1 83 ? -5.701 0.480 10.246 1.00 95.75 83 MET A C 1
ATOM 678 O O . MET A 1 83 ? -5.476 -0.338 9.357 1.00 95.75 83 MET A O 1
ATOM 682 N N . ALA A 1 84 ? -6.942 0.756 10.648 1.00 97.06 84 ALA A N 1
ATOM 683 C CA . ALA A 1 84 ? -8.132 0.266 9.956 1.00 97.06 84 ALA A CA 1
ATOM 684 C C . ALA A 1 84 ? -8.332 0.903 8.564 1.00 97.06 84 ALA A C 1
ATOM 686 O O . ALA A 1 84 ? -9.011 0.327 7.717 1.00 97.06 84 ALA A O 1
ATOM 687 N N . LYS A 1 85 ? -7.698 2.052 8.292 1.00 94.88 85 LYS A N 1
ATOM 688 C CA . LYS A 1 85 ? -7.819 2.826 7.042 1.00 94.88 85 LYS A CA 1
ATOM 689 C C . LYS A 1 85 ? -6.521 2.889 6.228 1.00 94.88 85 LYS A C 1
ATOM 691 O O . LYS A 1 85 ? -6.446 3.600 5.228 1.00 94.88 85 LYS A O 1
ATOM 696 N N . VAL A 1 86 ? -5.484 2.161 6.643 1.00 94.88 86 VAL A N 1
ATOM 697 C CA . VAL A 1 86 ? -4.156 2.177 6.012 1.00 94.88 86 VAL A CA 1
ATOM 698 C C . VAL A 1 86 ? -3.858 0.831 5.373 1.00 94.88 86 VAL A C 1
ATOM 700 O O . VAL A 1 86 ? -4.062 -0.211 5.983 1.00 94.88 86 VAL A O 1
ATOM 703 N N . PHE A 1 87 ? -3.281 0.830 4.177 1.00 95.62 87 PH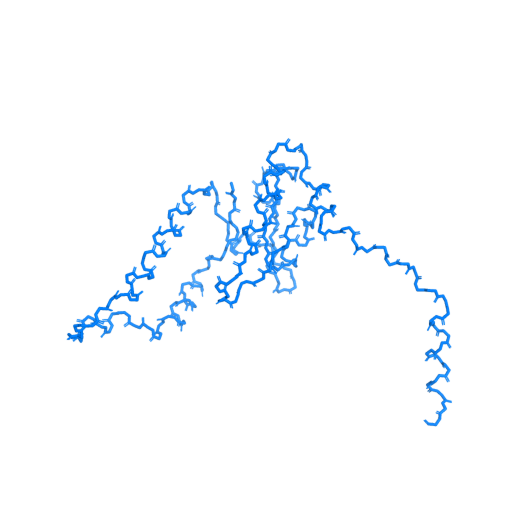E A N 1
ATOM 704 C CA . PHE A 1 87 ? -2.645 -0.352 3.606 1.00 95.62 87 PHE A CA 1
ATOM 705 C C . PHE A 1 87 ? -1.420 0.042 2.782 1.00 95.62 87 PHE A C 1
ATOM 707 O O . PHE A 1 87 ? -1.250 1.203 2.409 1.00 95.62 87 PHE A O 1
ATOM 714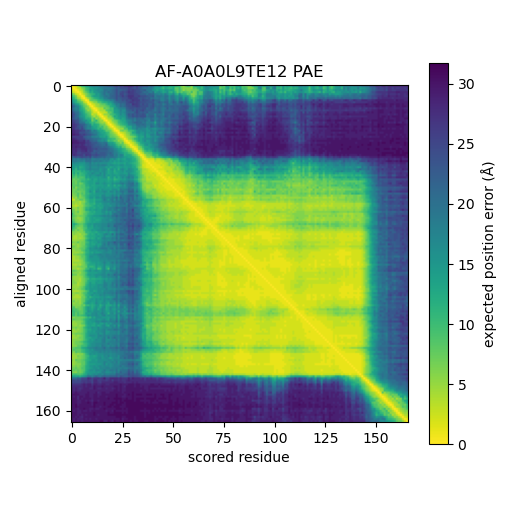 N N . ILE A 1 88 ? -0.556 -0.931 2.510 1.00 94.56 88 ILE A N 1
ATOM 715 C CA . ILE A 1 88 ? 0.630 -0.782 1.670 1.00 94.56 88 ILE A CA 1
ATOM 716 C C . ILE A 1 88 ? 0.613 -1.833 0.568 1.00 94.56 88 ILE A C 1
ATOM 718 O O . ILE A 1 88 ? 0.310 -2.995 0.822 1.00 94.56 88 ILE A O 1
ATOM 722 N N . ILE A 1 89 ? 0.958 -1.423 -0.650 1.00 95.25 89 ILE A N 1
ATOM 723 C CA . ILE A 1 89 ? 1.213 -2.328 -1.770 1.00 95.25 89 ILE A CA 1
ATOM 724 C C . ILE A 1 89 ? 2.720 -2.342 -1.990 1.00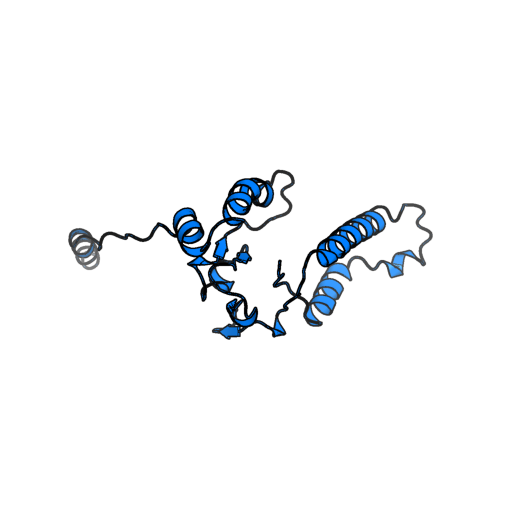 95.25 89 ILE A C 1
ATOM 726 O O . ILE A 1 89 ? 3.318 -1.289 -2.202 1.00 95.25 89 ILE A O 1
ATOM 730 N N . ASP A 1 90 ? 3.341 -3.514 -1.911 1.00 93.62 90 ASP A N 1
ATOM 731 C CA . ASP A 1 90 ? 4.785 -3.636 -2.102 1.00 93.62 90 ASP A CA 1
ATOM 732 C C . ASP A 1 90 ? 5.133 -5.002 -2.690 1.00 93.62 90 ASP A C 1
ATOM 734 O O . ASP A 1 90 ? 4.471 -6.011 -2.423 1.00 93.62 90 ASP A O 1
ATOM 738 N N . ASN A 1 91 ? 6.173 -5.035 -3.512 1.00 91.81 91 ASN A N 1
ATOM 739 C CA . ASN A 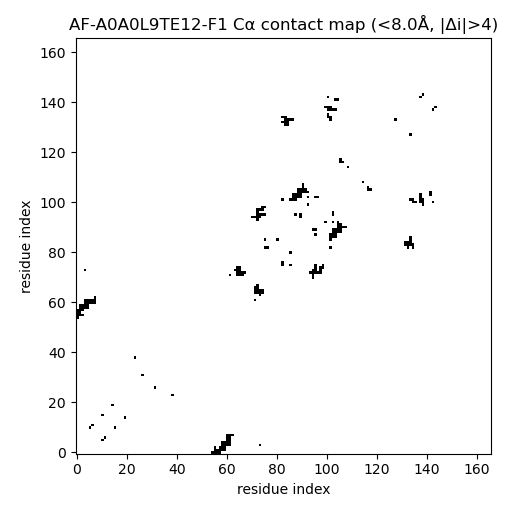1 91 ? 6.653 -6.256 -4.142 1.00 91.81 91 ASN A CA 1
ATOM 740 C C . ASN A 1 91 ? 7.555 -7.096 -3.223 1.00 91.81 91 ASN A C 1
ATOM 742 O O . ASN A 1 91 ? 7.890 -8.231 -3.557 1.00 91.81 91 ASN A O 1
ATOM 746 N N . THR A 1 92 ? 7.920 -6.572 -2.049 1.00 89.00 92 THR A N 1
ATOM 747 C CA . THR A 1 92 ? 8.763 -7.242 -1.056 1.00 89.00 92 THR A CA 1
ATOM 748 C C . THR A 1 92 ? 8.019 -7.409 0.274 1.00 89.00 92 THR A C 1
ATOM 750 O O . THR A 1 92 ? 8.131 -6.558 1.154 1.00 89.00 92 THR A O 1
ATOM 753 N N . PRO A 1 93 ? 7.334 -8.542 0.526 1.00 91.06 93 PRO A N 1
ATOM 754 C CA . PRO A 1 93 ? 6.539 -8.733 1.746 1.00 91.06 93 PRO A CA 1
ATOM 755 C C . PRO A 1 93 ? 7.279 -8.506 3.070 1.00 91.06 93 PRO A C 1
ATOM 757 O O . PRO A 1 93 ? 6.689 -8.115 4.075 1.00 91.06 93 PRO A O 1
ATOM 760 N N . ARG A 1 94 ? 8.602 -8.700 3.070 1.00 89.12 94 ARG A N 1
ATOM 761 C CA . ARG A 1 94 ? 9.453 -8.473 4.241 1.00 89.12 94 ARG A CA 1
ATOM 762 C C . ARG A 1 94 ? 9.435 -7.020 4.728 1.00 89.12 94 ARG A C 1
ATOM 764 O O . ARG A 1 94 ? 9.587 -6.814 5.931 1.00 89.12 94 ARG A O 1
ATOM 771 N N . VAL A 1 95 ? 9.270 -6.027 3.847 1.00 87.06 95 VAL A N 1
ATOM 772 C CA . VAL A 1 95 ? 9.382 -4.608 4.241 1.00 87.06 95 VAL A CA 1
ATOM 773 C C . VAL A 1 95 ? 8.186 -4.144 5.064 1.00 87.06 95 VAL A C 1
ATOM 775 O O . VAL A 1 95 ? 8.338 -3.278 5.914 1.00 87.06 95 VAL A O 1
ATOM 778 N N . PHE A 1 96 ? 7.015 -4.754 4.877 1.00 91.94 96 PHE A N 1
ATOM 779 C CA . PHE A 1 96 ? 5.808 -4.457 5.650 1.00 91.94 96 PHE A CA 1
ATOM 780 C C . PHE A 1 96 ? 5.499 -5.525 6.709 1.00 91.94 96 PHE A C 1
ATOM 782 O O . PHE A 1 96 ? 4.383 -5.586 7.218 1.00 91.94 96 PHE A O 1
ATOM 789 N N . ARG A 1 97 ? 6.484 -6.354 7.095 1.00 92.69 97 ARG A N 1
ATOM 790 C CA . ARG A 1 97 ? 6.288 -7.459 8.055 1.00 92.69 97 ARG A CA 1
ATOM 791 C C . ARG A 1 97 ? 5.732 -7.038 9.419 1.00 92.69 97 ARG A C 1
ATOM 793 O O . ARG A 1 97 ? 5.163 -7.864 10.117 1.00 92.69 97 ARG A O 1
ATOM 800 N N . LEU A 1 98 ? 5.904 -5.773 9.807 1.00 93.50 98 LEU A N 1
ATOM 801 C CA . LEU A 1 98 ? 5.356 -5.233 11.056 1.00 93.50 98 LEU A CA 1
ATOM 802 C C . LEU A 1 98 ? 3.825 -5.101 11.008 1.00 93.50 98 LEU A C 1
ATOM 804 O O . LEU A 1 98 ? 3.180 -5.107 12.049 1.00 93.50 98 LEU A O 1
ATOM 808 N N . HIS A 1 99 ? 3.254 -5.022 9.802 1.00 95.00 99 HIS A N 1
ATOM 809 C CA . HIS A 1 99 ? 1.837 -4.771 9.544 1.00 95.00 99 HIS A CA 1
ATOM 810 C C . HIS A 1 99 ? 1.321 -5.695 8.435 1.00 95.00 99 HIS A C 1
ATOM 812 O O . HIS A 1 99 ? 0.747 -5.237 7.449 1.00 95.00 99 HIS A O 1
ATOM 818 N N . VAL A 1 100 ? 1.535 -7.011 8.573 1.00 94.75 100 VAL A N 1
ATOM 819 C CA . VAL A 1 100 ? 1.191 -8.011 7.537 1.00 94.75 100 VAL A CA 1
ATOM 820 C C . VAL A 1 100 ? -0.263 -7.886 7.079 1.00 94.75 100 VAL A C 1
ATOM 822 O O . VAL A 1 100 ? -0.529 -7.871 5.882 1.00 94.75 100 VAL A O 1
ATOM 825 N N . ASN A 1 101 ? -1.205 -7.700 8.007 1.00 95.94 101 ASN A N 1
ATOM 826 C CA . ASN A 1 101 ? -2.629 -7.574 7.677 1.00 95.94 101 ASN A CA 1
ATOM 827 C C . ASN A 1 101 ? -2.984 -6.276 6.928 1.00 95.94 101 ASN A C 1
ATOM 829 O O . ASN A 1 101 ? -4.085 -6.172 6.405 1.00 95.94 101 ASN A O 1
ATOM 833 N N . ASN A 1 102 ? -2.069 -5.312 6.847 1.00 96.50 102 ASN A N 1
ATOM 834 C CA . ASN A 1 102 ? -2.195 -4.089 6.055 1.00 96.50 102 ASN A CA 1
ATOM 835 C C . ASN A 1 102 ? -1.397 -4.172 4.742 1.00 96.50 102 ASN A C 1
ATOM 837 O O . ASN A 1 102 ? -1.426 -3.237 3.949 1.00 96.50 102 ASN A O 1
ATOM 841 N N . GLY A 1 103 ? -0.659 -5.260 4.514 1.00 95.81 103 GLY A N 1
ATOM 842 C CA . GLY A 1 103 ? 0.199 -5.444 3.351 1.00 95.81 103 GLY A CA 1
ATOM 843 C C . GLY A 1 103 ? -0.478 -6.222 2.229 1.00 95.81 103 GLY A C 1
ATOM 844 O O . GLY A 1 103 ? -0.958 -7.338 2.432 1.00 95.81 103 GLY A O 1
ATOM 845 N N . ILE A 1 104 ? -0.458 -5.651 1.030 1.00 96.38 104 ILE A N 1
ATOM 846 C CA . ILE A 1 104 ? -0.899 -6.262 -0.218 1.00 96.38 104 ILE A CA 1
ATOM 847 C C . ILE A 1 104 ? 0.358 -6.586 -1.041 1.00 96.38 104 ILE A C 1
ATOM 849 O O . ILE A 1 104 ? 1.019 -5.672 -1.540 1.00 96.38 104 ILE A O 1
ATOM 853 N N . PRO A 1 105 ? 0.725 -7.868 -1.189 1.00 95.12 105 PRO A N 1
ATOM 854 C CA . PRO A 1 105 ? 1.859 -8.239 -2.016 1.00 95.12 105 PRO A CA 1
ATOM 855 C C . PRO A 1 105 ? 1.502 -8.047 -3.494 1.00 95.12 105 PRO A C 1
ATOM 857 O O . PRO A 1 105 ? 0.447 -8.497 -3.948 1.00 95.12 105 PRO A O 1
ATOM 860 N N . ILE A 1 106 ? 2.399 -7.425 -4.256 1.00 94.19 106 ILE A N 1
ATOM 861 C CA . ILE A 1 106 ? 2.291 -7.326 -5.716 1.00 94.19 106 ILE A CA 1
ATOM 862 C C . ILE A 1 106 ? 3.483 -8.012 -6.386 1.00 94.19 106 ILE A C 1
ATOM 864 O O . ILE A 1 106 ? 4.558 -8.138 -5.807 1.00 94.19 106 ILE A O 1
ATOM 868 N N . LYS A 1 107 ? 3.293 -8.510 -7.607 1.00 89.75 107 LYS A N 1
ATOM 869 C CA . LYS A 1 107 ? 4.380 -9.101 -8.390 1.00 89.75 107 LYS A CA 1
ATOM 870 C C . LYS A 1 107 ? 5.407 -8.013 -8.731 1.00 89.75 107 LYS A C 1
ATOM 872 O O . LYS A 1 107 ? 5.025 -6.919 -9.138 1.00 89.75 107 LYS A O 1
ATOM 877 N N . SER A 1 108 ? 6.697 -8.324 -8.599 1.00 85.50 108 SER A N 1
ATOM 878 C CA . SER A 1 108 ? 7.757 -7.477 -9.155 1.00 85.50 108 SER A CA 1
ATOM 879 C C . SER A 1 108 ? 7.601 -7.369 -10.671 1.00 85.50 108 SER A C 1
ATOM 881 O O . SER A 1 108 ? 7.432 -8.378 -11.360 1.00 85.50 108 SER A O 1
ATOM 883 N N . TRP A 1 109 ? 7.679 -6.148 -11.182 1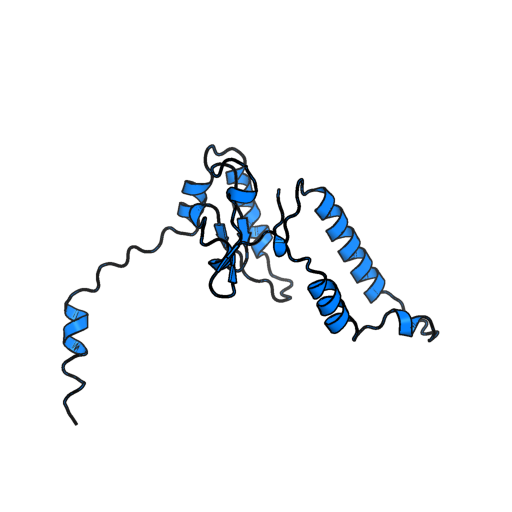.00 86.62 109 TRP A N 1
ATOM 884 C CA . TRP A 1 109 ? 7.663 -5.894 -12.613 1.00 86.62 109 TRP A CA 1
ATOM 885 C C . TRP A 1 109 ? 9.081 -5.988 -13.185 1.00 86.62 109 TRP A C 1
ATOM 887 O O . TRP A 1 109 ? 10.024 -5.454 -12.606 1.00 86.62 109 TRP A O 1
ATOM 897 N N . TYR A 1 110 ? 9.221 -6.679 -14.315 1.00 83.62 110 TYR A N 1
ATOM 898 C CA . TYR A 1 110 ? 10.499 -6.912 -14.992 1.00 83.62 110 TYR A CA 1
ATOM 899 C C . TYR A 1 110 ? 10.343 -6.686 -16.500 1.00 83.62 110 TYR A C 1
ATOM 901 O O . TYR A 1 110 ? 10.508 -7.617 -17.283 1.00 83.62 110 TYR A O 1
ATOM 909 N N . TRP A 1 111 ? 9.982 -5.461 -16.899 1.00 79.75 111 TRP A N 1
ATOM 910 C CA . TRP A 1 111 ? 9.924 -5.043 -18.312 1.00 79.75 111 TRP A CA 1
ATOM 911 C C . TRP A 1 111 ? 8.922 -5.821 -19.185 1.00 79.75 111 TRP A C 1
ATOM 913 O O . TRP A 1 111 ? 9.018 -5.821 -20.409 1.00 79.75 111 TRP A O 1
ATOM 923 N N . ASP A 1 112 ? 7.940 -6.483 -18.567 1.00 80.69 112 ASP A N 1
ATOM 924 C CA . ASP A 1 112 ? 6.914 -7.250 -19.274 1.00 80.69 112 ASP A CA 1
ATOM 925 C C . ASP A 1 112 ? 5.757 -6.328 -19.676 1.00 80.69 112 ASP A C 1
ATOM 927 O O . ASP A 1 112 ? 5.006 -5.838 -18.829 1.00 80.69 112 ASP A O 1
ATOM 931 N N . CYS A 1 113 ? 5.608 -6.099 -20.981 1.00 84.06 113 CYS A N 1
ATOM 932 C CA . CYS A 1 113 ? 4.542 -5.274 -21.553 1.00 84.06 113 CYS A CA 1
ATOM 933 C C . CYS A 1 113 ? 3.145 -5.899 -21.416 1.00 84.06 113 CYS A C 1
ATOM 935 O O . CYS A 1 113 ? 2.142 -5.211 -21.597 1.00 84.06 113 CYS A O 1
ATOM 937 N N . ARG A 1 114 ? 3.065 -7.193 -21.083 1.00 87.25 114 ARG A N 1
ATOM 938 C CA . ARG A 1 114 ? 1.810 -7.907 -20.804 1.00 87.25 114 ARG A CA 1
ATOM 939 C C . ARG A 1 114 ? 1.510 -7.983 -19.310 1.00 87.25 114 ARG A C 1
ATOM 941 O O . ARG A 1 114 ? 0.552 -8.646 -18.910 1.00 87.25 114 ARG A O 1
ATOM 948 N N . ASP A 1 115 ? 2.330 -7.354 -18.467 1.00 88.19 115 ASP A N 1
ATOM 949 C CA . ASP A 1 115 ? 2.060 -7.328 -17.041 1.00 88.19 115 ASP A CA 1
ATOM 950 C C . ASP A 1 115 ? 0.816 -6.477 -16.756 1.00 88.19 115 ASP A C 1
ATOM 952 O O . ASP A 1 115 ? 0.698 -5.310 -17.132 1.00 88.19 115 ASP A O 1
ATOM 956 N N . HIS A 1 116 ? -0.144 -7.100 -16.084 1.00 92.12 116 HIS A N 1
ATOM 957 C CA . HIS A 1 116 ? -1.389 -6.469 -15.670 1.00 92.12 116 HIS A CA 1
ATOM 958 C C . HIS A 1 116 ? -1.566 -6.540 -14.150 1.00 92.12 116 HIS A C 1
ATOM 960 O O . HIS A 1 116 ? -2.687 -6.426 -13.667 1.00 92.12 116 HIS A O 1
ATOM 966 N N . ALA A 1 117 ? -0.496 -6.748 -13.371 1.00 90.88 117 ALA A N 1
ATOM 967 C CA . ALA A 1 117 ? -0.587 -6.989 -11.931 1.00 90.88 117 ALA A CA 1
ATOM 968 C C . ALA A 1 117 ? -1.284 -5.840 -11.190 1.00 90.88 117 ALA A C 1
ATOM 970 O O . ALA A 1 117 ? -2.195 -6.091 -10.401 1.00 90.88 117 ALA A O 1
ATOM 971 N N . LEU A 1 118 ? -0.912 -4.589 -11.485 1.00 89.75 118 LEU A N 1
ATOM 972 C CA . LEU A 1 118 ? -1.538 -3.414 -10.874 1.00 89.75 118 LEU A CA 1
ATOM 973 C C . LEU A 1 118 ? -2.995 -3.248 -11.327 1.00 89.75 118 LEU A C 1
ATOM 975 O O . LEU A 1 118 ? -3.880 -3.049 -10.499 1.00 89.75 118 LEU A O 1
ATOM 979 N N . ARG A 1 119 ? -3.265 -3.413 -12.630 1.00 92.38 119 ARG A N 1
ATOM 980 C CA . ARG A 1 119 ? -4.624 -3.337 -13.193 1.00 92.38 119 ARG A CA 1
ATOM 981 C C . ARG A 1 119 ? -5.556 -4.386 -12.582 1.00 92.38 119 ARG A C 1
ATOM 983 O O . ARG A 1 119 ? -6.680 -4.071 -12.211 1.00 92.38 119 ARG A O 1
ATOM 990 N N . ASN A 1 120 ? -5.074 -5.615 -12.424 1.00 94.38 120 ASN A N 1
ATOM 991 C CA . ASN A 1 120 ? -5.816 -6.723 -11.821 1.00 94.38 120 ASN A CA 1
ATOM 992 C C . ASN A 1 120 ? -6.096 -6.509 -10.327 1.00 94.38 120 ASN A C 1
ATOM 994 O O . ASN A 1 120 ? -6.963 -7.180 -9.764 1.00 94.38 120 ASN A O 1
ATOM 998 N N . LEU A 1 121 ? -5.368 -5.596 -9.680 1.00 95.06 121 LEU A N 1
ATOM 999 C CA . LEU A 1 121 ? -5.571 -5.247 -8.282 1.00 95.06 121 LEU A CA 1
ATOM 1000 C C . LEU A 1 121 ? -6.679 -4.198 -8.096 1.00 95.06 121 LEU A C 1
ATOM 1002 O O . LEU A 1 121 ? -7.295 -4.182 -7.033 1.00 95.06 121 LEU A O 1
ATOM 1006 N N . LEU A 1 122 ? -6.993 -3.386 -9.116 1.00 94.25 122 LEU A N 1
ATOM 1007 C CA . LEU A 1 122 ? -7.987 -2.303 -9.027 1.00 94.25 122 LEU A CA 1
ATOM 1008 C C . LEU A 1 122 ? -9.355 -2.761 -8.484 1.00 94.25 122 LEU A C 1
ATOM 1010 O O . LEU A 1 122 ? -9.792 -2.172 -7.496 1.00 94.25 122 LEU A O 1
ATOM 1014 N N . PRO A 1 123 ? -9.977 -3.862 -8.967 1.00 95.69 123 PRO A N 1
ATOM 1015 C CA . PRO A 1 123 ? -11.278 -4.297 -8.444 1.00 95.69 123 PRO A CA 1
ATOM 1016 C C . PRO A 1 123 ? -11.234 -4.728 -6.973 1.00 95.69 123 PRO A C 1
ATOM 1018 O O . PRO A 1 123 ? -12.264 -4.838 -6.310 1.00 95.69 123 PRO A O 1
ATOM 1021 N N . PHE A 1 124 ? -10.049 -5.061 -6.454 1.00 95.12 124 PHE A N 1
ATOM 1022 C CA . PHE A 1 124 ? -9.862 -5.332 -5.034 1.00 95.12 124 PHE A CA 1
ATOM 1023 C C . PHE A 1 124 ? -9.672 -4.038 -4.237 1.00 95.12 124 PHE A C 1
ATOM 1025 O O . PHE A 1 124 ? -10.233 -3.934 -3.153 1.00 95.12 124 PHE A O 1
ATOM 1032 N N . LEU A 1 125 ? -8.933 -3.059 -4.766 1.00 94.88 125 LEU A N 1
ATOM 1033 C CA . LEU A 1 125 ? -8.744 -1.757 -4.115 1.00 94.88 125 LEU A CA 1
ATOM 1034 C C . LEU A 1 125 ? -10.055 -0.978 -4.003 1.00 94.88 125 LEU A C 1
ATOM 1036 O O . LEU A 1 125 ? -10.319 -0.401 -2.955 1.00 94.88 125 LEU A O 1
ATOM 1040 N N . GLU A 1 126 ? -10.905 -1.035 -5.029 1.00 94.81 126 GLU A N 1
ATOM 1041 C CA . GLU A 1 126 ? -12.249 -0.441 -5.008 1.00 94.81 126 GLU A CA 1
ATOM 1042 C C . GLU A 1 126 ? -13.094 -0.982 -3.846 1.00 94.81 126 GLU A C 1
ATOM 1044 O O . GLU A 1 126 ? -13.791 -0.228 -3.173 1.00 94.81 126 GLU A O 1
ATOM 1049 N N . LYS A 1 127 ? -12.961 -2.274 -3.518 1.00 94.56 127 LYS A N 1
ATOM 1050 C CA . LYS A 1 127 ? -13.660 -2.884 -2.373 1.00 94.56 127 LYS A CA 1
ATOM 1051 C C . LYS A 1 127 ? -13.170 -2.387 -1.017 1.00 94.56 127 LYS A C 1
ATOM 1053 O O . LYS A 1 127 ? -13.842 -2.650 -0.030 1.00 94.56 127 LYS A O 1
ATOM 1058 N N . LEU A 1 128 ? -12.001 -1.753 -0.942 1.00 95.31 128 LEU A N 1
ATOM 1059 C CA . LEU A 1 128 ? -11.435 -1.239 0.307 1.00 95.31 128 LEU A CA 1
ATOM 1060 C C . LEU A 1 128 ? -11.817 0.223 0.580 1.00 95.31 128 LEU A C 1
ATOM 1062 O O . LEU A 1 128 ? -11.448 0.736 1.631 1.00 95.31 128 LEU A O 1
ATOM 1066 N N . VAL A 1 129 ? -12.516 0.900 -0.337 1.00 92.38 129 VAL A N 1
ATOM 1067 C CA . VAL A 1 129 ? -12.839 2.330 -0.196 1.00 92.38 129 VAL A CA 1
ATOM 1068 C C . VAL A 1 129 ? -13.814 2.571 0.962 1.00 92.38 129 VAL A C 1
ATOM 1070 O O . VAL A 1 129 ? -13.545 3.411 1.818 1.00 92.38 129 VAL A O 1
ATOM 1073 N N . ASP A 1 130 ? -14.884 1.778 1.040 1.00 90.38 130 ASP A N 1
ATOM 1074 C CA . ASP A 1 130 ? -16.003 2.015 1.968 1.00 90.38 130 ASP A CA 1
ATOM 1075 C C . ASP A 1 130 ? -16.017 1.074 3.182 1.00 90.38 130 ASP A C 1
ATOM 1077 O O . ASP A 1 130 ? -17.021 0.945 3.879 1.00 90.38 130 ASP A O 1
ATOM 1081 N N . VAL A 1 131 ? -14.912 0.374 3.447 1.00 95.56 131 VAL A N 1
ATOM 1082 C CA . VAL A 1 131 ? -14.848 -0.600 4.547 1.00 95.56 131 VAL A CA 1
ATOM 1083 C C . VAL A 1 131 ? -14.386 0.062 5.835 1.00 95.56 131 VAL A C 1
ATOM 1085 O O . VAL A 1 131 ? -13.480 0.899 5.840 1.00 95.56 131 VAL A O 1
ATOM 1088 N N . ASP A 1 132 ? -14.979 -0.342 6.956 1.00 96.94 132 ASP A N 1
ATOM 1089 C CA . ASP A 1 132 ? -14.609 0.182 8.273 1.00 96.94 132 ASP A CA 1
ATOM 1090 C C . ASP A 1 132 ? -13.172 -0.181 8.651 1.00 96.94 132 ASP A C 1
ATOM 1092 O O . ASP A 1 132 ? -12.420 0.690 9.084 1.00 96.94 132 ASP A O 1
ATOM 1096 N N . ASP A 1 133 ? -12.776 -1.433 8.403 1.00 97.38 133 ASP A N 1
ATOM 1097 C CA . ASP A 1 133 ? -11.426 -1.942 8.635 1.00 97.38 133 ASP A CA 1
ATOM 1098 C C . ASP A 1 133 ? -10.939 -2.781 7.446 1.00 97.38 133 ASP A C 1
ATOM 1100 O O . ASP A 1 133 ? -11.508 -3.824 7.113 1.00 97.38 133 ASP A O 1
ATOM 1104 N N . VAL A 1 134 ? -9.851 -2.342 6.811 1.00 97.62 134 VAL A N 1
ATOM 1105 C CA . VAL A 1 134 ? -9.247 -3.029 5.659 1.00 97.62 134 VAL A CA 1
ATOM 1106 C C . VAL A 1 134 ? -8.541 -4.336 6.044 1.00 97.62 134 VAL A C 1
ATOM 1108 O O . VAL A 1 134 ? -8.407 -5.241 5.213 1.00 97.62 134 VAL A O 1
ATOM 1111 N N . ARG A 1 135 ? -8.086 -4.475 7.298 1.00 97.00 135 ARG A N 1
ATOM 1112 C CA . ARG A 1 135 ? -7.174 -5.550 7.734 1.00 97.00 135 ARG A CA 1
ATOM 1113 C C . ARG A 1 135 ? -7.770 -6.952 7.605 1.00 97.00 135 ARG A C 1
ATOM 1115 O O . ARG A 1 135 ? -7.080 -7.826 7.072 1.00 97.00 135 ARG A O 1
ATOM 1122 N N . PRO A 1 136 ? -9.023 -7.220 8.027 1.00 96.44 136 PRO A N 1
ATOM 1123 C CA . PRO A 1 136 ? -9.618 -8.546 7.876 1.00 96.44 136 PRO A CA 1
ATOM 1124 C C . PRO A 1 136 ? -9.761 -8.957 6.408 1.00 96.44 136 PRO A C 1
ATOM 1126 O O . PRO A 1 136 ? -9.590 -10.129 6.073 1.00 96.44 136 PRO A O 1
ATOM 1129 N N . ILE A 1 137 ? -10.034 -7.995 5.523 1.00 96.38 137 ILE A N 1
ATOM 1130 C CA . ILE A 1 137 ? -10.259 -8.226 4.091 1.00 96.38 137 ILE A CA 1
ATOM 1131 C C . ILE A 1 137 ? -8.934 -8.535 3.386 1.00 96.38 137 ILE A C 1
ATOM 1133 O O . ILE A 1 137 ? -8.838 -9.514 2.639 1.00 96.38 137 ILE A O 1
ATOM 1137 N N . ILE A 1 138 ? -7.887 -7.759 3.675 1.00 96.38 138 ILE A N 1
ATOM 1138 C CA . ILE A 1 138 ? -6.530 -7.991 3.161 1.00 96.38 138 ILE A CA 1
ATOM 1139 C C . ILE A 1 138 ? -5.987 -9.330 3.674 1.00 96.38 138 ILE A C 1
ATOM 1141 O O . ILE A 1 138 ? -5.559 -10.170 2.875 1.00 96.38 138 ILE A O 1
ATOM 1145 N N . ALA A 1 139 ? -6.078 -9.585 4.984 1.00 95.12 139 ALA A N 1
ATOM 1146 C CA . ALA A 1 139 ? -5.661 -10.852 5.581 1.00 95.12 139 ALA A CA 1
ATOM 1147 C C . ALA A 1 139 ? -6.404 -12.044 4.974 1.00 95.12 139 ALA A C 1
ATOM 1149 O O . ALA A 1 139 ? -5.796 -13.068 4.650 1.00 95.12 139 ALA A O 1
ATOM 1150 N N . ALA 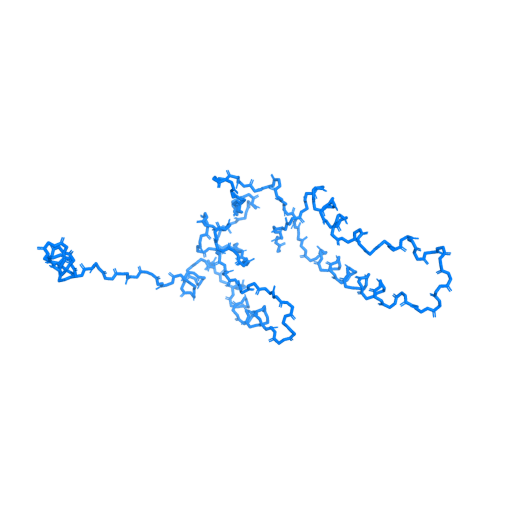A 1 140 ? -7.707 -11.891 4.733 1.00 94.38 140 ALA A N 1
ATOM 1151 C CA . ALA A 1 140 ? -8.503 -12.901 4.064 1.00 94.38 140 ALA A CA 1
ATOM 1152 C C . ALA A 1 140 ? -8.014 -13.210 2.648 1.00 94.38 140 ALA A C 1
ATOM 1154 O O . ALA A 1 140 ? -7.998 -14.370 2.239 1.00 94.38 140 ALA A O 1
ATOM 1155 N N . ARG A 1 141 ? -7.628 -12.191 1.887 1.00 94.38 141 ARG A N 1
ATOM 1156 C CA . ARG A 1 141 ? -7.275 -12.357 0.479 1.00 94.38 141 ARG A CA 1
ATOM 1157 C C . ARG A 1 141 ? -5.853 -12.872 0.263 1.00 94.38 141 ARG A C 1
ATOM 1159 O O . ARG A 1 141 ? -5.635 -13.620 -0.696 1.00 94.38 141 ARG A O 1
ATOM 1166 N N . PHE A 1 142 ? -4.909 -12.471 1.113 1.00 93.44 142 PHE A N 1
ATOM 1167 C CA . PHE A 1 142 ? -3.478 -12.702 0.885 1.00 93.44 142 PHE A CA 1
ATOM 1168 C C . PHE A 1 142 ? -2.810 -13.586 1.942 1.00 93.44 142 PHE A C 1
ATOM 1170 O O . PHE A 1 142 ? -1.854 -14.285 1.615 1.00 93.44 142 PHE A O 1
ATOM 1177 N N . TRP A 1 143 ? -3.342 -13.648 3.167 1.00 89.62 143 TRP A N 1
ATOM 1178 C CA . TRP A 1 143 ? -2.652 -14.259 4.315 1.00 89.62 143 TRP A CA 1
ATOM 1179 C C . TRP A 1 143 ? -3.390 -15.451 4.942 1.00 89.62 143 TRP A C 1
ATOM 1181 O O . TRP A 1 143 ? -2.931 -16.022 5.927 1.00 89.62 143 TRP A O 1
ATOM 1191 N N . LYS A 1 144 ? -4.491 -15.915 4.334 1.00 77.19 144 LYS A N 1
ATOM 1192 C CA . LYS A 1 144 ? -5.327 -17.033 4.823 1.00 77.19 144 LYS A CA 1
ATOM 1193 C C . LYS A 1 144 ? -4.673 -18.429 4.835 1.00 77.19 144 LYS A C 1
ATOM 1195 O O . LYS A 1 144 ? -5.374 -19.423 5.013 1.00 77.19 144 LYS A O 1
ATOM 1200 N N . ARG A 1 145 ? -3.354 -18.558 4.655 1.00 63.97 145 ARG A N 1
ATOM 1201 C CA . ARG A 1 145 ? -2.675 -19.863 4.562 1.00 63.97 145 ARG A CA 1
ATOM 1202 C C . ARG A 1 145 ? -1.356 -19.925 5.332 1.00 63.97 145 ARG A C 1
ATOM 1204 O O . ARG A 1 145 ? -0.302 -19.850 4.723 1.00 63.97 145 ARG A O 1
ATOM 1211 N N . VAL A 1 146 ? -1.456 -20.201 6.637 1.00 51.09 146 VAL A N 1
ATOM 1212 C CA . VAL A 1 146 ? -0.728 -21.301 7.302 1.00 51.09 146 VAL A CA 1
ATOM 1213 C C . VAL A 1 146 ? -1.645 -21.899 8.382 1.00 51.09 146 VAL A C 1
ATOM 1215 O O . VAL A 1 146 ? -1.602 -21.518 9.544 1.00 51.09 146 VAL A O 1
ATOM 1218 N N . LYS A 1 147 ? -2.494 -22.861 8.005 1.00 45.56 147 LYS A N 1
ATOM 1219 C CA . LYS A 1 147 ? -2.750 -24.006 8.887 1.00 45.56 147 LYS A CA 1
ATOM 1220 C C . LYS A 1 147 ? -1.854 -25.124 8.371 1.00 45.56 147 LYS A C 1
ATOM 1222 O O . LYS A 1 147 ? -2.299 -25.957 7.588 1.00 45.56 147 LYS A O 1
ATOM 1227 N N . SER A 1 148 ? -0.570 -25.105 8.723 1.00 44.91 148 SER A N 1
ATOM 1228 C CA . SER A 1 148 ? 0.189 -26.349 8.694 1.00 44.91 148 SER A CA 1
ATOM 1229 C C . SER A 1 148 ? -0.479 -27.258 9.721 1.00 44.91 148 SER A C 1
ATOM 1231 O O . SER A 1 148 ? -0.531 -26.940 10.908 1.00 44.91 148 SER A O 1
ATOM 1233 N N . ALA A 1 149 ? -1.056 -28.370 9.267 1.00 51.59 149 ALA A N 1
ATOM 1234 C CA . ALA A 1 149 ? -1.288 -29.479 10.176 1.00 51.59 149 ALA A CA 1
ATOM 1235 C C . ALA A 1 149 ? 0.052 -29.771 10.882 1.00 51.59 149 ALA A C 1
ATOM 1237 O O . ALA A 1 149 ? 1.091 -29.733 10.207 1.00 51.59 149 ALA A O 1
ATOM 1238 N N . PRO A 1 150 ? 0.076 -30.019 12.205 1.00 49.72 150 PRO A N 1
ATOM 1239 C CA . PRO A 1 150 ? 1.300 -30.476 12.845 1.00 49.72 150 PRO A CA 1
ATOM 1240 C C . PRO A 1 150 ? 1.800 -31.702 12.067 1.00 49.72 150 PRO A C 1
ATOM 1242 O O . PRO A 1 150 ? 0.975 -32.539 11.679 1.00 49.72 150 PRO A O 1
ATOM 1245 N N . PRO A 1 151 ? 3.105 -31.805 11.755 1.00 50.97 151 PRO A N 1
ATOM 1246 C CA . PRO A 1 151 ? 3.614 -32.949 11.017 1.00 50.97 151 PRO A CA 1
ATOM 1247 C C . PRO A 1 151 ? 3.199 -34.213 11.767 1.00 50.97 151 PRO A C 1
ATOM 1249 O O . PRO A 1 151 ? 3.523 -34.371 12.945 1.00 50.97 151 PRO A O 1
ATOM 1252 N N . SER A 1 152 ? 2.434 -35.093 11.112 1.00 56.53 152 SER A N 1
ATOM 1253 C CA . SER A 1 152 ? 2.049 -36.353 11.744 1.00 56.53 152 SER A CA 1
ATOM 1254 C C . SER A 1 152 ? 3.321 -37.092 12.170 1.00 56.53 152 SER A C 1
ATOM 1256 O O . SER A 1 152 ? 4.309 -37.133 11.425 1.00 56.53 152 SER A O 1
ATOM 1258 N N . ALA A 1 153 ? 3.296 -37.687 13.363 1.00 51.94 153 ALA A N 1
ATOM 1259 C CA . ALA A 1 153 ? 4.419 -38.418 13.952 1.00 51.94 153 ALA A CA 1
ATOM 1260 C C . ALA A 1 153 ? 5.001 -39.518 13.029 1.00 51.94 153 ALA A C 1
ATOM 1262 O O . ALA A 1 153 ? 6.125 -39.977 13.234 1.00 51.94 153 ALA A O 1
ATOM 1263 N N . ALA A 1 154 ? 4.283 -39.902 11.968 1.00 52.12 154 ALA A N 1
ATOM 1264 C CA . ALA A 1 154 ? 4.729 -40.848 10.953 1.00 52.12 154 ALA A CA 1
ATOM 1265 C C . ALA A 1 154 ? 5.914 -40.348 10.095 1.00 52.12 154 ALA A C 1
ATOM 1267 O O . ALA A 1 154 ? 6.679 -41.171 9.593 1.00 52.12 154 ALA A O 1
ATOM 1268 N N . HIS A 1 155 ? 6.125 -39.032 9.945 1.00 48.16 155 HIS A N 1
ATOM 1269 C CA . HIS A 1 155 ? 7.225 -38.509 9.115 1.00 48.16 155 HIS A CA 1
ATOM 1270 C C . HIS A 1 155 ? 8.587 -38.515 9.837 1.00 48.16 155 HIS A C 1
ATOM 1272 O O . HIS A 1 155 ? 9.633 -38.604 9.196 1.00 48.16 155 HIS A O 1
ATOM 1278 N N . ILE A 1 156 ? 8.594 -38.487 11.175 1.00 49.53 156 ILE A N 1
ATOM 1279 C CA . ILE A 1 156 ? 9.832 -38.445 11.972 1.00 49.53 156 ILE A CA 1
ATOM 1280 C C . ILE A 1 156 ? 10.487 -39.835 12.059 1.00 49.53 156 ILE A C 1
ATOM 1282 O O . ILE A 1 156 ? 11.711 -39.948 12.105 1.00 49.53 156 ILE A O 1
ATOM 1286 N N . ARG A 1 157 ? 9.708 -40.922 11.961 1.00 48.97 157 ARG A N 1
ATOM 1287 C CA . ARG A 1 157 ? 10.241 -42.288 12.116 1.00 48.97 157 ARG A CA 1
ATOM 1288 C C . ARG A 1 157 ? 11.005 -42.826 10.901 1.00 48.97 157 ARG A C 1
ATOM 1290 O O . ARG A 1 157 ? 11.775 -43.769 11.051 1.00 48.97 157 ARG A O 1
ATOM 1297 N N . ARG A 1 158 ? 10.852 -42.227 9.712 1.00 47.06 158 ARG A N 1
ATOM 1298 C CA . ARG A 1 158 ? 11.526 -42.706 8.485 1.00 47.06 158 ARG A CA 1
ATOM 1299 C C . ARG A 1 158 ? 12.914 -42.103 8.256 1.00 47.06 158 ARG A C 1
ATOM 1301 O O . ARG A 1 158 ? 13.721 -42.710 7.563 1.00 47.06 158 ARG A O 1
ATOM 1308 N N . LYS A 1 159 ? 13.223 -40.953 8.868 1.00 48.44 159 LYS A N 1
ATOM 1309 C CA . LYS A 1 159 ? 14.530 -40.286 8.716 1.00 48.44 159 LYS A CA 1
ATOM 1310 C C . LYS A 1 159 ? 15.581 -40.716 9.746 1.00 48.44 159 LYS A C 1
ATOM 1312 O O . LYS A 1 159 ? 16.758 -40.451 9.534 1.00 48.44 159 LYS A O 1
ATOM 1317 N N . PHE A 1 160 ? 15.178 -41.403 10.819 1.00 42.94 160 PHE A N 1
ATOM 1318 C CA . PHE A 1 160 ? 16.105 -41.902 11.844 1.00 42.94 160 PHE A CA 1
ATOM 1319 C C . PHE A 1 160 ? 16.633 -43.323 11.560 1.00 42.94 160 PHE A C 1
ATOM 1321 O O . PHE A 1 160 ? 17.693 -43.683 12.055 1.00 42.94 160 PHE A O 1
ATOM 1328 N N . LEU A 1 161 ? 15.954 -44.117 10.719 1.00 46.69 161 LEU A N 1
ATOM 1329 C CA . LEU A 1 161 ? 16.372 -45.495 10.401 1.00 46.69 161 LEU A CA 1
ATOM 1330 C C . LEU A 1 161 ? 17.177 -45.642 9.097 1.00 46.69 161 LEU A C 1
ATOM 1332 O O . LEU A 1 161 ? 17.816 -46.665 8.907 1.00 46.69 161 LEU A O 1
ATOM 1336 N N . LEU A 1 162 ? 17.206 -44.630 8.223 1.00 46.03 162 LEU A N 1
ATOM 1337 C CA . LEU A 1 162 ? 17.976 -44.675 6.965 1.00 46.03 162 LEU A CA 1
ATOM 1338 C C . LEU A 1 162 ? 19.354 -44.002 7.053 1.00 46.03 162 LEU A C 1
ATOM 1340 O O . LEU A 1 162 ? 20.031 -43.866 6.042 1.00 46.03 162 LEU A O 1
ATOM 1344 N N . ARG A 1 163 ? 19.778 -43.563 8.245 1.00 47.62 163 ARG A N 1
ATOM 1345 C CA . ARG A 1 163 ? 21.097 -42.939 8.456 1.00 47.62 163 ARG A CA 1
ATOM 1346 C C . ARG A 1 163 ? 22.117 -43.865 9.138 1.00 47.62 163 ARG A C 1
ATOM 1348 O O . ARG A 1 163 ? 23.200 -43.402 9.456 1.00 47.62 163 ARG A O 1
ATOM 1355 N N . ASN A 1 164 ? 21.770 -45.142 9.346 1.00 41.22 164 ASN A N 1
ATOM 1356 C CA . ASN A 1 164 ? 22.609 -46.158 10.006 1.00 41.22 164 ASN A CA 1
ATOM 1357 C C . ASN A 1 164 ? 22.647 -47.503 9.248 1.00 41.22 164 ASN A C 1
ATOM 1359 O O . ASN A 1 164 ? 22.672 -48.568 9.861 1.00 41.22 164 ASN A O 1
ATOM 1363 N N . SER A 1 165 ? 22.616 -47.505 7.917 1.00 42.03 165 SER A N 1
ATOM 1364 C CA . SER A 1 165 ? 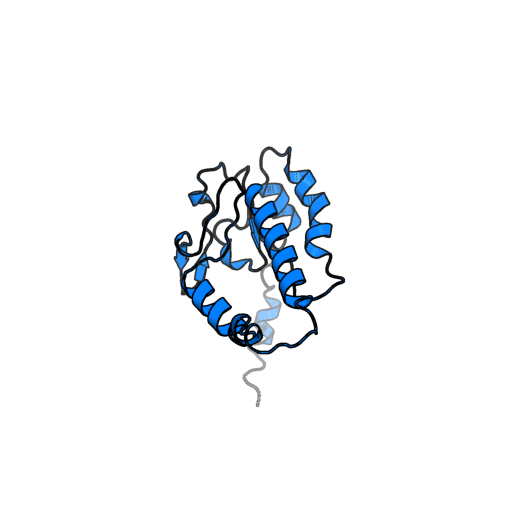22.866 -48.735 7.153 1.00 42.03 165 SER A CA 1
ATOM 1365 C C . SER A 1 165 ? 23.652 -48.417 5.886 1.00 42.03 165 SER A C 1
ATOM 1367 O O . SER A 1 165 ? 23.067 -47.935 4.921 1.00 42.03 165 SER A O 1
ATOM 1369 N N . PHE A 1 166 ? 24.945 -48.754 5.970 1.00 43.00 166 PHE A N 1
ATOM 1370 C CA . PHE A 1 166 ? 26.020 -48.718 4.969 1.00 43.00 166 PHE A CA 1
ATOM 1371 C C . PHE A 1 166 ? 26.569 -47.342 4.578 1.00 43.00 166 PHE A C 1
ATOM 1373 O O . PHE A 1 166 ? 25.818 -46.503 4.038 1.00 43.00 166 PHE A O 1
#

Radius of gyration: 23.34 Å; Cα contacts (8 Å, |Δi|>4): 129; chains: 1; bounding box: 44×68×50 Å

Solvent-accessible surface area (backbone atoms only — not comparable to full-atom values): 10401 Å² total; per-residue (Å²): 96,74,50,81,50,85,66,46,75,66,46,53,54,46,48,43,68,66,43,59,80,63,53,68,72,68,50,75,82,45,92,67,93,70,66,65,59,64,59,51,50,49,52,50,52,49,51,52,50,55,56,55,50,73,67,37,85,45,80,44,34,59,91,68,34,50,75,55,95,93,36,67,26,56,61,65,71,80,70,77,58,64,66,37,80,46,73,46,78,40,64,52,66,74,32,32,57,91,43,53,43,31,43,42,78,43,79,75,86,77,91,56,90,82,67,48,66,70,68,71,40,45,77,58,54,62,65,52,71,85,45,83,50,40,32,66,58,40,26,59,75,76,58,75,76,80,81,72,71,76,80,59,76,74,66,64,65,62,68,68,65,70,77,78,70,135

InterPro domains:
  IPR004274 FCP1 homology domain [PF03031] (53-135)
  IPR004274 FCP1 homology domain [PS50969] (1-128)
  IPR004274 FCP1 homology domain [SM00577] (12-116)
  IPR023214 HAD superfamily [G3DSA:3.40.50.1000] (14-141)
  IPR036412 HAD-like superfamily [SSF56784] (40-139)
  IPR050365 Mitochondrial import inner membrane translocase subunit TIM50 [PTHR12210] (54-139)

Foldseek 3Di:
DEDEEADDVVVVVVCCVVCVVVVVVVVVVPPPPPDPPVVVVVVVVVVVVVVVVVVHPYYHYQVCFDDDPNDGADDCVVVVDPQQLAADEDCDCVNPVVNNLRYDHFHDDDPDPPDCRVVVCVVVVVVSPPDRGSRVVSCVVPVPDDPPPDPPPVVVVVVVVVVPDD

Mean predicted aligned error: 14.09 Å

Nearest PDB structures (foldseek):
  1t9z-assembly1_A  TM=8.868E-01  e=1.390E-08  Homo sapiens
  3l0y-assembly2_B  TM=8.865E-01  e=6.858E-08  Homo sapiens
  2ght-assembly2_B  TM=8.844E-01  e=9.562E-08  Homo sapiens
  8ujm-assembly2_B  TM=7.284E-01  e=7.833E-08  Homo sapiens
  8ujl-assembly1_A  TM=7.145E-01  e=1.167E-07  Homo sapiens

Sequence (166 aa):
MVSIGSPCNCLKEYTENQYDKYDIEKHCDSNVFGDDAFARLYAFVDADIEALFQLFSRRLYRDSCKWEDGHCLKDLRLLAIDMAKVFIIDNTPRVFRLHVNNGIPIKSWYWDCRDHALRNLLPFLEKLVDVDDVRPIIAARFWKRVKSAPPSAAHIRRKFLLRNSF